Protein AF-A0A519GMR4-F1 (afdb_monomer_lite)

Sequence (49 aa):
MTLPAYTHAQALPGILAQRIAILDGAMGTMIQRFKLTEEQYRGERFKDF

Radius of gyration: 18.39 Å; chains: 1; bounding box: 41×19×44 Å

pLDDT: mean 88.43, std 6.4, rang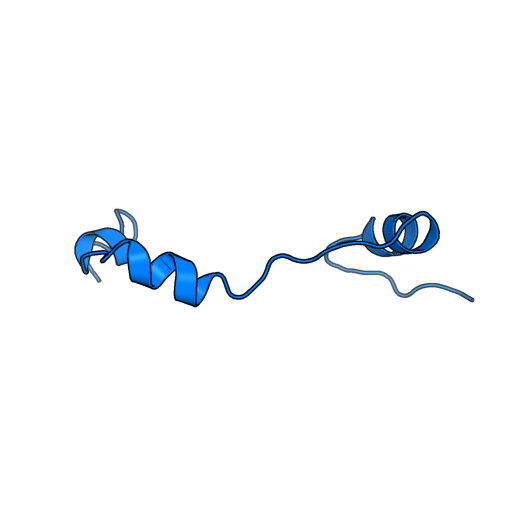e [61.94, 96.81]

Secondary structure (DSSP, 8-state):
-PPP--SS-TTHHHHHHHS-------HHHHHHHT---HHHHHTGGGTT-

Foldseek 3Di:
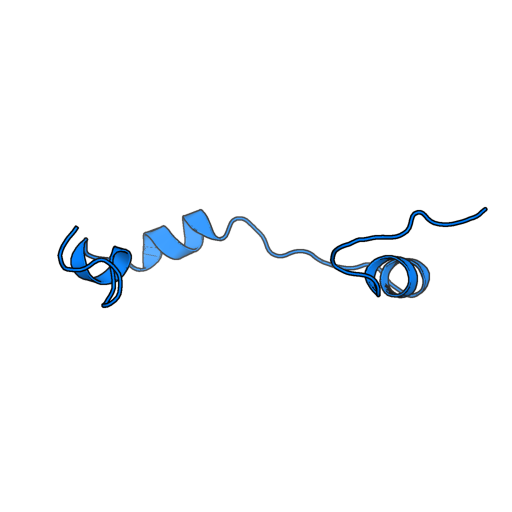DDDDCDPPPNCVVVVVVVDDDDDDDDVVVVVVVVVDDPCRVCDPVRNPD

Structure (mmCIF, N/CA/C/O backbone):
data_AF-A0A519GMR4-F1
#
_entry.id   AF-A0A519GMR4-F1
#
loop_
_atom_site.group_PDB
_atom_site.id
_atom_site.type_symbol
_atom_site.label_atom_id
_atom_site.label_alt_id
_atom_site.label_comp_id
_atom_site.label_asym_id
_atom_site.label_entity_id
_atom_site.label_seq_id
_atom_site.pdbx_PDB_ins_code
_atom_site.Cartn_x
_atom_site.Cartn_y
_atom_site.Cartn_z
_atom_site.occupancy
_atom_site.B_iso_or_equiv
_atom_site.auth_seq_id
_atom_site.auth_comp_id
_atom_site.auth_asym_id
_atom_site.auth_atom_id
_atom_site.pdbx_PDB_model_num
ATOM 1 N N . MET A 1 1 ? -26.847 6.423 14.096 1.00 61.94 1 MET A N 1
ATOM 2 C CA . MET A 1 1 ? -25.959 6.841 12.990 1.00 61.94 1 MET A CA 1
ATOM 3 C C . MET A 1 1 ? -26.120 5.846 11.854 1.00 61.94 1 MET A C 1
ATOM 5 O O . MET A 1 1 ? -25.897 4.665 12.075 1.00 61.94 1 MET A O 1
ATOM 9 N N . THR A 1 2 ? -26.570 6.289 10.683 1.00 73.31 2 THR A N 1
ATOM 10 C CA . THR A 1 2 ? -26.624 5.474 9.458 1.00 73.31 2 THR A CA 1
ATOM 11 C C . THR A 1 2 ? -25.252 5.483 8.791 1.00 73.31 2 THR A C 1
ATOM 13 O O . THR A 1 2 ? -24.729 6.555 8.492 1.00 73.31 2 THR A O 1
ATOM 16 N N . LEU A 1 3 ? -24.655 4.307 8.591 1.00 70.88 3 LEU A N 1
ATOM 17 C CA . LEU A 1 3 ? -23.391 4.180 7.863 1.00 70.88 3 LEU A CA 1
ATOM 18 C C . LEU A 1 3 ? -23.624 4.415 6.359 1.00 70.88 3 LEU A C 1
ATOM 20 O O . LEU A 1 3 ? -24.672 4.011 5.848 1.00 70.88 3 LEU A O 1
ATOM 24 N N . PRO A 1 4 ? -22.679 5.048 5.644 1.00 76.94 4 PRO A N 1
ATOM 25 C CA . PRO A 1 4 ? -22.780 5.208 4.198 1.00 76.94 4 PRO A CA 1
ATOM 26 C C . PRO A 1 4 ? -22.769 3.843 3.494 1.00 76.94 4 PRO A C 1
ATOM 28 O O . PRO A 1 4 ? -22.115 2.900 3.943 1.00 76.94 4 PRO A O 1
ATOM 31 N N . ALA A 1 5 ? -23.494 3.734 2.378 1.00 81.06 5 ALA A N 1
ATOM 32 C CA . ALA A 1 5 ? -23.445 2.552 1.527 1.00 81.06 5 ALA A CA 1
ATOM 33 C C . ALA A 1 5 ? -22.100 2.528 0.788 1.00 81.06 5 ALA A C 1
ATOM 35 O O . ALA A 1 5 ? -21.868 3.308 -0.133 1.00 81.06 5 ALA A O 1
ATOM 36 N N . TYR A 1 6 ? -21.201 1.647 1.21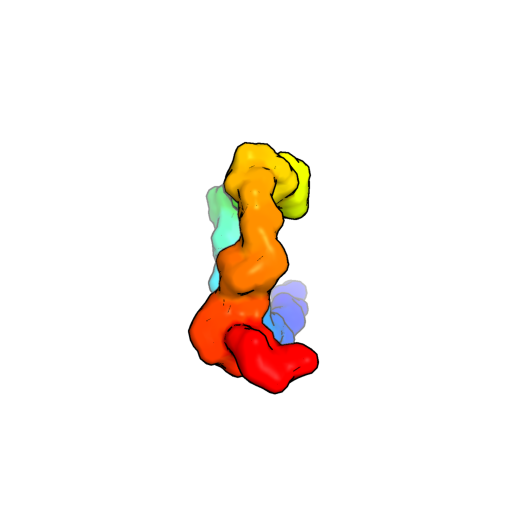7 1.00 84.00 6 TYR A N 1
ATOM 37 C CA . TYR A 1 6 ? -19.939 1.431 0.524 1.00 84.00 6 TYR A CA 1
ATOM 38 C C . TYR A 1 6 ? -20.201 0.733 -0.822 1.00 84.00 6 TYR A C 1
ATOM 40 O O . TYR A 1 6 ? -21.124 -0.063 -0.938 1.00 84.00 6 TYR A O 1
ATOM 48 N N . THR A 1 7 ? -19.440 1.049 -1.865 1.00 85.06 7 THR A N 1
ATOM 49 C CA . THR A 1 7 ? -19.469 0.298 -3.139 1.00 85.06 7 THR A CA 1
ATOM 50 C C . THR A 1 7 ? -18.400 -0.794 -3.174 1.00 85.06 7 THR A C 1
ATOM 52 O O . THR A 1 7 ? -18.533 -1.779 -3.896 1.00 85.06 7 THR A O 1
ATOM 55 N N . HIS A 1 8 ? -17.364 -0.652 -2.344 1.00 84.38 8 HIS A N 1
ATOM 56 C CA . HIS A 1 8 ? -16.308 -1.631 -2.116 1.00 84.38 8 HIS A CA 1
ATOM 57 C C . HIS A 1 8 ? -16.102 -1.838 -0.616 1.00 84.38 8 HIS A C 1
ATOM 59 O O . HIS A 1 8 ? -16.282 -0.916 0.172 1.00 84.38 8 HIS A O 1
ATOM 65 N N . ALA A 1 9 ? -15.679 -3.042 -0.223 1.00 87.00 9 ALA A N 1
ATOM 66 C CA . ALA A 1 9 ? -15.400 -3.387 1.172 1.00 87.00 9 ALA A CA 1
ATOM 67 C C . ALA A 1 9 ? -16.605 -3.201 2.126 1.00 87.00 9 ALA A C 1
ATOM 69 O O . ALA A 1 9 ? -16.452 -2.708 3.240 1.00 87.00 9 ALA A O 1
ATOM 70 N N . GLN A 1 10 ? -17.799 -3.668 1.727 1.00 90.88 10 GLN A N 1
ATOM 71 C CA . GLN A 1 10 ? -19.044 -3.592 2.519 1.00 90.88 10 GLN A CA 1
ATOM 72 C C . GLN A 1 10 ? -18.908 -4.059 3.975 1.00 90.88 10 GLN A C 1
ATOM 74 O O . GLN A 1 10 ? -19.564 -3.532 4.868 1.00 90.88 10 GLN A O 1
ATOM 79 N N . ALA A 1 11 ? -18.075 -5.075 4.205 1.00 90.88 11 ALA A N 1
ATOM 80 C CA . ALA A 1 11 ? -17.871 -5.680 5.516 1.00 90.88 11 ALA A CA 1
ATOM 81 C C . ALA A 1 11 ? -16.921 -4.875 6.421 1.00 90.88 11 ALA A C 1
ATOM 83 O O . ALA A 1 11 ? -16.863 -5.128 7.625 1.00 90.88 11 ALA A O 1
ATOM 84 N N . LEU A 1 12 ? -16.174 -3.914 5.865 1.00 91.38 12 LEU A N 1
ATOM 85 C CA . LEU A 1 12 ? -15.129 -3.181 6.577 1.00 91.38 12 LEU A CA 1
ATOM 86 C C . LEU A 1 12 ? -15.640 -2.473 7.845 1.00 91.38 12 LEU A C 1
ATOM 88 O O . LEU A 1 12 ? -14.996 -2.636 8.879 1.00 91.38 12 LEU A O 1
ATOM 92 N N . PRO A 1 13 ? -16.797 -1.779 7.853 1.00 91.12 13 PRO A N 1
ATOM 93 C CA . PRO A 1 13 ? -17.302 -1.143 9.071 1.00 91.12 13 PRO A CA 1
ATOM 94 C C . PRO A 1 13 ? -17.575 -2.139 10.202 1.00 91.12 13 PRO A C 1
ATOM 96 O O . PRO A 1 13 ? -17.268 -1.861 11.358 1.00 91.12 13 PRO A O 1
ATOM 99 N N . GLY A 1 14 ? -18.111 -3.320 9.872 1.00 92.69 14 GLY A N 1
ATOM 100 C CA . GLY A 1 14 ? -18.361 -4.376 10.853 1.00 92.69 14 GLY A CA 1
ATOM 101 C C . GLY A 1 14 ? -17.065 -4.934 11.442 1.00 92.69 14 GLY A C 1
ATOM 102 O O . GLY A 1 14 ? -16.978 -5.157 12.647 1.00 92.69 14 GLY A O 1
ATOM 103 N N . ILE A 1 15 ? -16.033 -5.093 10.610 1.00 93.50 15 ILE A N 1
ATOM 104 C CA . ILE A 1 15 ? -14.705 -5.543 11.047 1.00 93.50 15 ILE A CA 1
ATOM 105 C C . ILE A 1 15 ? -14.071 -4.511 11.9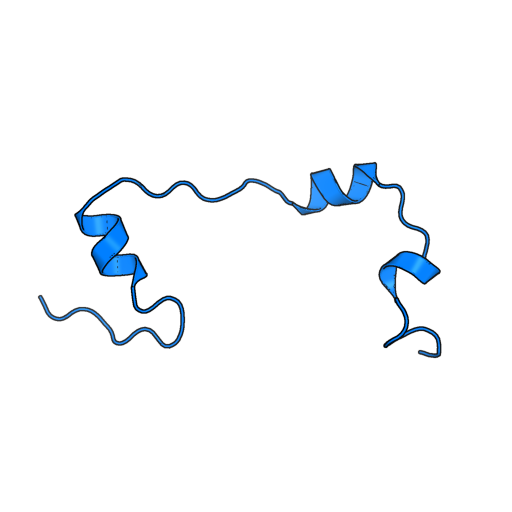86 1.00 93.50 15 ILE A C 1
ATOM 107 O O . ILE A 1 15 ? -13.598 -4.884 13.059 1.00 93.50 15 ILE A O 1
ATOM 111 N N . LEU A 1 16 ? -14.106 -3.228 11.613 1.00 93.12 16 LEU A N 1
ATOM 112 C CA . LEU A 1 16 ? -13.520 -2.135 12.395 1.00 93.12 16 LEU A CA 1
ATOM 113 C C . LEU A 1 16 ? -14.226 -1.912 13.740 1.00 93.12 16 LEU A C 1
ATOM 115 O O . LEU A 1 16 ? -13.597 -1.445 14.685 1.00 93.12 16 LEU A O 1
ATOM 119 N N . ALA A 1 17 ? -15.508 -2.271 13.852 1.00 94.12 17 ALA A N 1
ATOM 120 C CA . ALA A 1 17 ? -16.241 -2.218 15.116 1.00 94.12 17 ALA A CA 1
ATOM 121 C C . ALA A 1 17 ? -15.834 -3.329 16.103 1.00 94.12 17 ALA A C 1
ATOM 123 O O . ALA A 1 17 ? -15.988 -3.163 17.310 1.00 94.12 17 ALA A O 1
ATOM 124 N N . GLN A 1 18 ? -15.343 -4.467 15.603 1.00 96.81 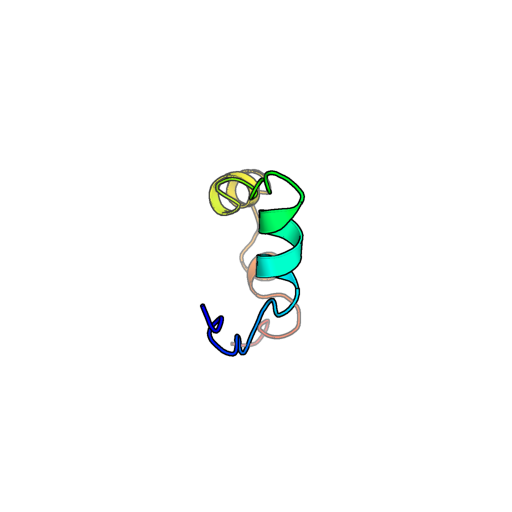18 GLN A N 1
ATOM 125 C CA . GLN A 1 18 ? -15.018 -5.640 16.422 1.00 96.81 18 GLN A CA 1
ATOM 126 C C . GLN A 1 18 ? -13.530 -5.741 16.761 1.00 96.81 18 GLN A C 1
ATOM 128 O O . GLN A 1 18 ? -13.169 -6.352 17.765 1.00 96.81 18 GLN A O 1
ATOM 133 N N . ARG A 1 19 ? -12.655 -5.204 15.903 1.00 96.12 19 ARG A N 1
ATOM 134 C CA . ARG A 1 19 ? -11.203 -5.319 16.053 1.00 96.12 19 ARG A CA 1
ATOM 135 C C . ARG A 1 19 ? -10.455 -4.245 15.274 1.00 96.12 19 ARG A C 1
ATOM 137 O O . ARG A 1 19 ? -10.953 -3.695 14.296 1.00 96.12 19 ARG A O 1
ATOM 144 N N . ILE A 1 20 ? -9.203 -4.030 15.665 1.00 94.81 20 ILE A N 1
ATOM 145 C CA . ILE A 1 20 ? -8.264 -3.213 14.896 1.00 94.81 20 ILE A CA 1
ATOM 146 C C . ILE A 1 20 ? -7.871 -3.985 13.631 1.00 94.81 20 ILE A C 1
ATOM 148 O O . ILE A 1 20 ? -7.436 -5.136 13.704 1.00 94.81 20 ILE A O 1
ATOM 152 N N . ALA A 1 21 ? -8.032 -3.352 12.470 1.00 93.56 21 ALA A N 1
ATOM 153 C CA . ALA A 1 21 ? -7.524 -3.862 11.202 1.00 93.56 21 ALA A CA 1
ATOM 154 C C . ALA A 1 21 ? -6.102 -3.339 10.959 1.00 93.56 21 ALA A C 1
ATOM 156 O O . ALA A 1 21 ? -5.809 -2.178 11.236 1.00 93.56 21 ALA A O 1
ATOM 157 N N . ILE A 1 22 ? -5.236 -4.192 10.416 1.00 91.19 22 ILE A N 1
ATOM 158 C CA . ILE A 1 22 ? -3.893 -3.816 9.971 1.00 91.19 22 ILE A CA 1
ATOM 159 C C . ILE A 1 22 ? -3.904 -3.833 8.446 1.00 91.19 22 ILE A C 1
ATOM 161 O O . ILE A 1 22 ? -4.367 -4.802 7.842 1.00 91.19 22 ILE A O 1
ATOM 165 N N . LEU A 1 23 ? -3.412 -2.757 7.841 1.00 89.94 23 LEU A N 1
ATOM 166 C CA . LEU A 1 23 ? -3.169 -2.673 6.405 1.00 89.94 23 LEU A CA 1
ATOM 167 C C . LEU A 1 23 ? -1.698 -2.987 6.134 1.00 89.94 23 LEU A C 1
ATOM 169 O O . LEU A 1 23 ? -0.840 -2.691 6.972 1.00 89.94 23 LEU A O 1
ATOM 173 N N . ASP A 1 24 ? -1.409 -3.614 4.995 1.00 88.25 24 ASP A N 1
ATOM 174 C CA . ASP A 1 24 ? -0.028 -3.862 4.607 1.00 88.25 24 ASP A CA 1
ATOM 175 C C . AS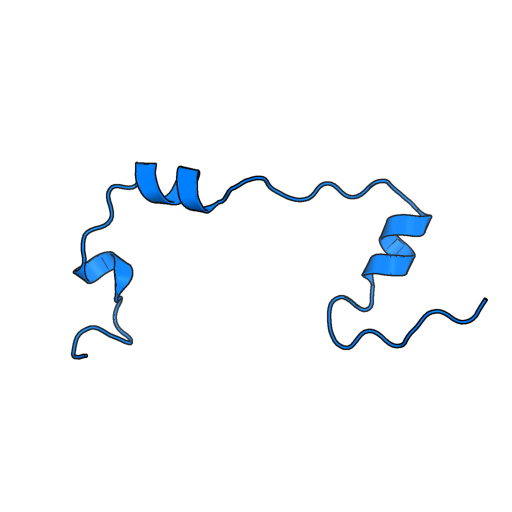P A 1 24 ? 0.695 -2.550 4.260 1.00 88.25 24 ASP A C 1
ATOM 177 O O . ASP A 1 24 ? 0.096 -1.495 4.039 1.00 88.25 24 ASP A O 1
ATOM 181 N N . GLY A 1 25 ? 2.025 -2.600 4.324 1.00 85.44 25 GLY A N 1
ATOM 182 C CA . GLY A 1 25 ? 2.876 -1.446 4.056 1.00 85.44 25 GLY A CA 1
ATOM 183 C C . GLY A 1 25 ? 3.088 -1.190 2.561 1.00 85.44 25 GLY A C 1
ATOM 184 O O . GLY A 1 25 ? 2.415 -1.736 1.694 1.00 85.44 25 GLY A O 1
ATOM 185 N N . ALA A 1 26 ? 4.090 -0.368 2.240 1.00 87.25 26 ALA A N 1
ATOM 186 C CA . ALA A 1 26 ? 4.414 -0.005 0.861 1.00 87.25 26 ALA A CA 1
ATOM 187 C C . ALA A 1 26 ? 4.856 -1.218 0.014 1.00 87.25 26 ALA A C 1
ATOM 189 O O . ALA A 1 26 ? 6.025 -1.615 0.007 1.00 87.25 26 ALA A O 1
ATOM 190 N N . MET A 1 27 ? 3.919 -1.760 -0.763 1.00 89.06 27 MET A N 1
ATOM 191 C CA . MET A 1 27 ? 4.145 -2.895 -1.659 1.00 89.06 27 MET A CA 1
ATOM 192 C C . MET A 1 27 ? 5.145 -2.574 -2.788 1.00 89.06 27 MET A C 1
ATOM 194 O O . MET A 1 27 ? 5.934 -3.434 -3.176 1.00 89.06 27 MET A O 1
ATOM 198 N N . GLY A 1 28 ? 5.215 -1.318 -3.247 1.00 87.19 28 GLY A N 1
ATOM 199 C CA . GLY A 1 28 ? 6.144 -0.895 -4.305 1.00 87.19 28 GLY A CA 1
ATOM 200 C C . GLY A 1 28 ? 7.623 -1.123 -3.963 1.00 87.19 28 GLY A C 1
ATOM 201 O O . GLY A 1 28 ? 8.384 -1.614 -4.794 1.00 87.19 28 GLY A O 1
ATOM 202 N N . THR A 1 29 ? 8.029 -0.862 -2.717 1.00 88.50 29 THR A N 1
ATOM 203 C CA . THR A 1 29 ? 9.404 -1.128 -2.258 1.00 88.50 29 THR A CA 1
ATOM 204 C C . THR A 1 29 ? 9.705 -2.624 -2.215 1.00 88.50 29 THR A C 1
ATOM 206 O O . THR A 1 29 ? 10.842 -3.036 -2.437 1.00 88.50 29 THR A O 1
ATOM 209 N N . MET A 1 30 ? 8.695 -3.458 -1.944 1.00 89.25 30 MET A N 1
ATOM 210 C CA . MET A 1 30 ? 8.848 -4.911 -2.022 1.00 89.25 30 MET A CA 1
ATOM 211 C C . MET A 1 30 ? 8.991 -5.367 -3.477 1.00 89.25 30 MET A C 1
ATOM 213 O O . MET A 1 30 ? 9.889 -6.157 -3.757 1.00 89.25 30 MET A O 1
ATOM 217 N N . ILE A 1 31 ? 8.198 -4.817 -4.407 1.00 89.88 31 ILE A N 1
ATOM 218 C CA . ILE A 1 31 ? 8.299 -5.111 -5.849 1.00 89.88 31 ILE A CA 1
ATOM 219 C C . ILE A 1 31 ? 9.710 -4.835 -6.382 1.00 89.88 31 ILE A C 1
ATOM 221 O O . ILE A 1 31 ? 10.272 -5.664 -7.095 1.00 89.88 31 ILE A O 1
ATOM 225 N N . GLN A 1 32 ? 10.323 -3.712 -5.995 1.00 87.12 32 GLN A N 1
ATOM 226 C CA . GLN A 1 32 ? 11.669 -3.344 -6.457 1.00 87.12 32 GLN A CA 1
ATOM 227 C C . GLN A 1 32 ? 12.736 -4.406 -6.132 1.00 87.12 32 GLN A C 1
ATOM 229 O O . GLN A 1 32 ? 13.707 -4.552 -6.875 1.00 87.12 32 GLN A O 1
ATOM 234 N N . ARG A 1 33 ? 12.553 -5.197 -5.064 1.00 91.38 33 ARG A N 1
ATOM 235 C CA . ARG A 1 33 ? 13.488 -6.273 -4.685 1.00 91.38 33 ARG A CA 1
ATOM 236 C C . ARG A 1 33 ? 13.498 -7.435 -5.674 1.00 91.38 33 ARG A C 1
ATOM 238 O O . ARG A 1 33 ? 14.510 -8.123 -5.768 1.00 91.38 33 ARG A O 1
ATOM 245 N N . PHE A 1 34 ? 12.411 -7.640 -6.415 1.00 93.06 34 PHE A N 1
ATOM 246 C CA . PHE A 1 34 ? 12.303 -8.728 -7.385 1.00 93.06 34 PHE A CA 1
ATOM 247 C C . PHE A 1 34 ? 13.047 -8.452 -8.695 1.00 93.06 34 PHE A C 1
ATOM 249 O O . PHE A 1 34 ? 13.172 -9.371 -9.496 1.00 93.06 34 PHE A O 1
ATOM 256 N N . LYS A 1 35 ? 13.563 -7.226 -8.905 1.00 90.50 35 LYS A N 1
ATOM 257 C CA . LYS A 1 35 ? 14.326 -6.833 -10.107 1.00 90.50 35 LYS A CA 1
ATOM 258 C C . LYS A 1 35 ? 13.646 -7.292 -11.401 1.00 90.50 35 LYS A C 1
ATOM 260 O O . LYS A 1 35 ? 14.278 -7.901 -12.261 1.00 90.50 35 LYS A O 1
ATOM 265 N N . LEU A 1 36 ? 12.342 -7.040 -11.485 1.00 92.94 36 LEU A N 1
ATOM 266 C CA . LEU A 1 36 ? 11.535 -7.474 -12.615 1.00 92.94 36 LEU A CA 1
ATOM 267 C C . LEU A 1 36 ? 12.061 -6.844 -13.907 1.00 92.94 36 LEU A C 1
ATOM 269 O O . LEU A 1 36 ? 12.363 -5.652 -13.957 1.00 92.94 36 LEU A O 1
ATOM 273 N N . THR A 1 37 ? 12.162 -7.674 -14.933 1.00 92.06 37 THR A N 1
ATOM 274 C CA . THR A 1 37 ? 12.407 -7.261 -16.315 1.00 92.06 37 THR A CA 1
ATOM 275 C C . THR A 1 37 ? 11.155 -6.619 -16.906 1.00 92.06 37 THR A C 1
ATOM 277 O O . THR A 1 37 ? 10.052 -6.742 -16.360 1.00 92.06 37 THR A O 1
ATOM 280 N N . GLU A 1 38 ? 11.313 -5.919 -18.027 1.00 89.75 38 GLU A N 1
ATOM 281 C CA . GLU A 1 38 ? 10.190 -5.263 -18.693 1.00 89.75 38 GLU A CA 1
ATOM 282 C C . GLU A 1 38 ? 9.143 -6.287 -19.162 1.00 89.75 38 GLU A C 1
ATOM 284 O O . GLU A 1 38 ? 7.940 -6.075 -18.990 1.00 89.75 38 GLU A O 1
ATOM 289 N N . GLU A 1 39 ? 9.592 -7.450 -19.635 1.00 90.94 39 GLU A N 1
ATOM 290 C CA . GLU A 1 39 ? 8.735 -8.568 -20.028 1.00 90.94 39 GLU A CA 1
ATOM 291 C C . GLU A 1 39 ? 7.885 -9.069 -18.851 1.00 90.94 39 GLU A C 1
ATOM 293 O O . GLU A 1 39 ? 6.690 -9.329 -19.000 1.00 90.94 39 GLU A O 1
ATOM 298 N N . GLN A 1 40 ? 8.470 -9.148 -17.652 1.00 90.69 40 GLN A N 1
ATOM 299 C CA . GLN A 1 40 ? 7.768 -9.572 -16.436 1.00 90.69 40 GLN A CA 1
ATOM 300 C C . GLN A 1 40 ? 6.770 -8.526 -15.925 1.00 90.69 40 GLN A C 1
ATOM 302 O O . GLN A 1 40 ? 5.754 -8.898 -15.339 1.00 90.69 40 GLN A O 1
ATOM 307 N N . TYR A 1 41 ? 7.036 -7.235 -16.136 1.00 88.56 41 TYR A N 1
ATOM 308 C CA . TYR A 1 41 ? 6.102 -6.163 -15.783 1.00 88.56 41 TYR A CA 1
ATOM 309 C C . TYR A 1 41 ? 4.889 -6.130 -16.721 1.00 88.56 41 TYR A C 1
ATOM 311 O O . TYR A 1 41 ? 3.753 -5.975 -16.272 1.00 88.56 41 TYR A O 1
ATOM 319 N N . ARG A 1 42 ? 5.126 -6.302 -18.025 1.00 91.00 42 ARG A N 1
ATOM 320 C CA . ARG A 1 42 ? 4.084 -6.317 -19.060 1.00 91.00 42 ARG A CA 1
ATOM 321 C C . ARG A 1 42 ? 3.210 -7.567 -18.971 1.00 91.00 42 ARG A C 1
ATOM 323 O O . ARG A 1 42 ? 1.988 -7.489 -19.115 1.00 91.00 42 ARG A O 1
ATOM 330 N N . GLY A 1 43 ? 3.831 -8.718 -18.716 1.00 91.00 43 GLY A N 1
ATOM 331 C CA . GLY A 1 43 ? 3.165 -10.015 -18.744 1.00 91.00 43 GLY A CA 1
ATOM 332 C C . GLY A 1 43 ? 2.528 -10.328 -20.104 1.00 91.00 43 GLY A C 1
ATOM 333 O O . GLY A 1 43 ? 2.648 -9.580 -21.073 1.00 91.00 43 GLY A O 1
ATOM 334 N N . GLU A 1 44 ? 1.792 -11.438 -20.180 1.00 91.38 44 GLU A N 1
ATOM 335 C CA . GLU A 1 44 ? 1.207 -11.901 -21.451 1.00 91.38 44 GLU A CA 1
ATOM 336 C C . GLU A 1 44 ? 0.194 -10.930 -22.055 1.00 91.38 44 GLU A C 1
ATOM 338 O O . GLU A 1 44 ? 0.061 -10.838 -23.273 1.00 91.38 44 GLU A O 1
ATOM 343 N N . ARG A 1 45 ? -0.528 -10.191 -21.206 1.00 92.19 45 ARG A N 1
ATOM 344 C CA . ARG A 1 45 ? -1.582 -9.276 -21.654 1.00 92.19 45 ARG A CA 1
ATOM 345 C C . ARG A 1 45 ? -1.029 -8.070 -22.414 1.00 92.19 45 ARG A C 1
ATOM 347 O O . ARG A 1 45 ? -1.738 -7.531 -23.259 1.00 92.19 45 ARG A O 1
ATOM 354 N N . PHE A 1 46 ? 0.194 -7.642 -22.106 1.00 91.75 46 PHE A N 1
ATOM 355 C CA . PHE A 1 46 ? 0.779 -6.412 -22.645 1.00 91.75 46 PHE A CA 1
ATOM 356 C C . PHE A 1 46 ? 2.120 -6.639 -23.347 1.00 91.75 46 PHE A C 1
ATOM 358 O O . PHE A 1 46 ? 2.901 -5.705 -23.518 1.00 91.75 46 PHE A O 1
ATOM 365 N N . LYS A 1 47 ? 2.401 -7.874 -23.772 1.00 89.50 47 LYS A N 1
ATOM 366 C CA . LYS A 1 47 ? 3.661 -8.202 -24.446 1.00 89.50 47 LYS A CA 1
ATOM 367 C C . LYS A 1 47 ? 3.865 -7.447 -25.766 1.00 89.50 47 LYS A C 1
ATOM 369 O O . LYS A 1 47 ? 4.998 -7.115 -26.083 1.00 89.50 47 LYS A O 1
ATOM 374 N N . ASP A 1 48 ? 2.777 -7.113 -26.464 1.00 88.69 48 ASP A N 1
ATOM 375 C CA . ASP A 1 48 ? 2.801 -6.506 -27.805 1.00 88.69 48 ASP A CA 1
ATOM 376 C C . ASP A 1 48 ? 2.535 -4.980 -27.828 1.00 88.69 48 ASP A C 1
ATOM 378 O O . ASP A 1 48 ? 2.378 -4.413 -28.908 1.00 88.69 48 ASP A O 1
ATOM 382 N N . PHE A 1 49 ? 2.428 -4.315 -26.667 1.00 81.25 49 PHE A N 1
ATOM 383 C CA . PHE A 1 49 ? 2.043 -2.892 -26.551 1.00 81.25 49 PHE A CA 1
ATOM 384 C C . PHE A 1 49 ? 3.202 -1.962 -26.200 1.00 81.25 49 PHE A C 1
ATOM 386 O O . PHE A 1 49 ? 3.661 -1.174 -27.043 1.00 81.25 49 PHE A O 1
#